Protein AF-A0A1Z7YQX9-F1 (afdb_monomer_lite)

pLDDT: mean 86.25, std 8.22, range [54.66, 96.0]

Secondary structure (DSSP, 8-state):
--HHHHHHHHHHHH-HHHHHHHHHHHHHHHHHHHHHHHHHHHT---STTHHHHHHHHHHHHHHHHHHHHHHHHHHHHHHHHHHHHHHHHH--

Foldseek 3Di:
DDPVVVLLVVLVVPDPPLVVLVVVLVVVLVVLVVVLVVVLVVPQDDDDCNVVSVVVNVVVVVVSVVVSVVSVVVSVVVSVVVSVVSSVVVVD

Structure (mmCIF, N/CA/C/O backbone):
data_AF-A0A1Z7YQX9-F1
#
_entry.id   AF-A0A1Z7YQX9-F1
#
loop_
_atom_site.group_PDB
_atom_site.id
_atom_site.type_symbol
_atom_site.label_atom_id
_atom_site.label_alt_id
_atom_site.label_comp_id
_atom_site.label_asym_id
_atom_site.label_entity_id
_atom_site.label_seq_id
_atom_site.pdbx_PDB_ins_code
_atom_site.Cartn_x
_atom_site.Cartn_y
_atom_site.Cartn_z
_atom_site.occupancy
_atom_site.B_iso_or_equiv
_atom_site.auth_seq_id
_atom_site.auth_comp_id
_atom_site.auth_asym_id
_atom_site.auth_atom_id
_atom_site.pdbx_PDB_model_num
ATOM 1 N N . MET A 1 1 ? -1.221 -5.596 32.504 1.00 54.66 1 MET A N 1
ATOM 2 C CA . MET A 1 1 ? -1.489 -5.167 31.113 1.00 54.66 1 MET A CA 1
ATOM 3 C C . MET A 1 1 ? -2.351 -3.914 31.195 1.00 54.66 1 MET A C 1
ATOM 5 O O . MET A 1 1 ? -3.426 -3.999 31.772 1.00 54.66 1 MET A O 1
ATOM 9 N N . ASN A 1 2 ? -1.845 -2.748 30.780 1.00 77.25 2 ASN A N 1
ATOM 10 C CA . ASN A 1 2 ? -2.515 -1.456 31.016 1.00 77.25 2 ASN A CA 1
ATOM 11 C C . ASN A 1 2 ? -3.917 -1.421 30.382 1.00 77.25 2 ASN A C 1
ATOM 13 O O . ASN A 1 2 ? -4.097 -1.953 29.287 1.00 77.25 2 ASN A O 1
ATOM 17 N N . SER A 1 3 ? -4.886 -0.765 31.034 1.00 77.31 3 SER A N 1
ATOM 18 C CA . SER A 1 3 ? -6.270 -0.597 30.540 1.00 77.31 3 SER A CA 1
ATOM 19 C C . SER A 1 3 ? -6.312 -0.119 29.086 1.00 77.31 3 SER A C 1
ATOM 21 O O . SER A 1 3 ? -7.012 -0.687 28.255 1.00 77.31 3 SER A O 1
ATOM 23 N N . TRP A 1 4 ? -5.434 0.823 28.744 1.00 79.94 4 TRP A N 1
ATOM 24 C CA . TRP A 1 4 ? -5.256 1.349 27.392 1.00 79.94 4 TRP A CA 1
ATOM 25 C C . TRP A 1 4 ? -4.904 0.286 26.331 1.00 79.94 4 TRP A C 1
ATOM 27 O O . TRP A 1 4 ? -5.356 0.358 25.187 1.00 79.94 4 TRP A O 1
ATOM 37 N N . MET A 1 5 ? -4.111 -0.723 26.696 1.00 80.25 5 MET A N 1
ATOM 38 C CA . MET A 1 5 ? -3.720 -1.806 25.790 1.00 80.25 5 MET A CA 1
ATOM 39 C C . MET A 1 5 ? -4.891 -2.763 25.541 1.00 80.25 5 MET A C 1
ATOM 41 O O . MET A 1 5 ? -5.129 -3.157 24.402 1.00 80.25 5 MET A O 1
ATOM 45 N N . MET A 1 6 ? -5.669 -3.071 26.582 1.00 81.88 6 MET A N 1
ATOM 46 C CA . MET A 1 6 ? -6.893 -3.872 26.461 1.00 81.88 6 MET A CA 1
ATOM 47 C C . MET A 1 6 ? -7.967 -3.155 25.638 1.00 81.88 6 MET A C 1
ATOM 49 O O . MET A 1 6 ? -8.583 -3.775 24.776 1.00 81.88 6 MET A O 1
ATOM 53 N N . GLU A 1 7 ? -8.141 -1.844 25.832 1.00 80.56 7 GLU A N 1
ATOM 54 C CA . GLU A 1 7 ? -9.043 -1.022 25.014 1.00 80.56 7 GLU A CA 1
ATOM 55 C C . GLU A 1 7 ? -8.646 -1.050 23.536 1.00 80.56 7 GLU A C 1
ATOM 57 O O . GLU A 1 7 ? -9.494 -1.205 22.657 1.00 80.56 7 GLU A O 1
ATOM 62 N N . SER A 1 8 ? -7.346 -0.941 23.256 1.00 79.88 8 SER A N 1
ATOM 63 C CA . SER A 1 8 ? -6.832 -0.957 21.887 1.00 79.88 8 SER A CA 1
ATOM 64 C C . SER A 1 8 ? -7.073 -2.301 21.203 1.00 79.88 8 SER A C 1
ATOM 66 O O . SER A 1 8 ? -7.536 -2.333 20.062 1.00 79.88 8 SER A O 1
ATOM 68 N N . ILE A 1 9 ? -6.830 -3.405 21.915 1.00 82.38 9 ILE A N 1
ATOM 69 C CA . ILE A 1 9 ? -7.108 -4.762 21.430 1.00 82.38 9 ILE A CA 1
ATOM 70 C C . ILE A 1 9 ? -8.613 -4.952 21.201 1.00 82.38 9 ILE A C 1
ATOM 72 O O . ILE A 1 9 ? -9.008 -5.463 20.155 1.00 82.38 9 ILE A O 1
ATOM 76 N N . ALA A 1 10 ? -9.464 -4.489 22.120 1.00 81.06 10 ALA A N 1
ATOM 77 C CA . ALA A 1 10 ? -10.914 -4.590 21.982 1.00 81.06 10 ALA A CA 1
ATOM 78 C C . ALA A 1 10 ? -11.427 -3.849 20.736 1.00 81.06 10 ALA A C 1
ATOM 80 O O . ALA A 1 10 ? -12.221 -4.404 19.978 1.00 81.06 10 ALA A O 1
ATOM 81 N N . VAL A 1 11 ? -10.941 -2.632 20.467 1.00 82.88 11 VAL A N 1
ATOM 82 C CA . VAL A 1 11 ? -11.308 -1.857 19.265 1.00 82.88 11 VAL A CA 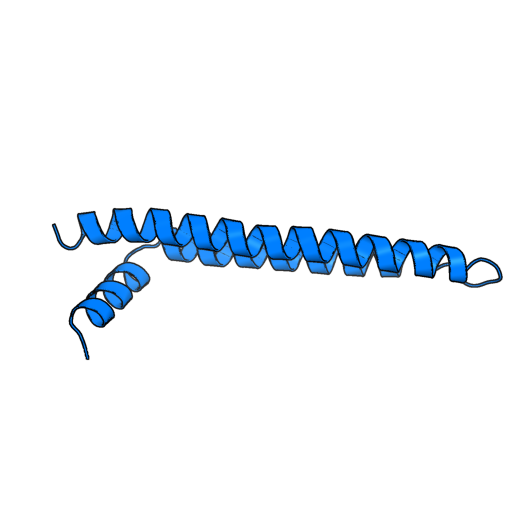1
ATOM 83 C C . VAL A 1 11 ? -10.822 -2.541 17.985 1.00 82.88 11 VAL A C 1
ATOM 85 O O . VAL A 1 11 ? -11.561 -2.598 17.000 1.00 82.88 11 VAL A O 1
ATOM 88 N N . LEU A 1 12 ? -9.600 -3.081 17.993 1.00 80.69 12 LEU A N 1
ATOM 89 C CA . LEU A 1 12 ? -9.030 -3.803 16.852 1.00 80.69 12 LEU A CA 1
ATOM 90 C C . LEU A 1 12 ? -9.809 -5.083 16.526 1.00 80.69 12 LEU A C 1
ATOM 92 O O . LEU A 1 12 ? -10.099 -5.329 15.358 1.00 80.69 12 LEU A O 1
ATOM 96 N N . LEU A 1 13 ? -10.184 -5.867 17.540 1.00 79.56 13 LEU A N 1
ATOM 97 C CA . LEU A 1 13 ? -10.917 -7.126 17.366 1.00 79.56 13 LEU A CA 1
ATOM 98 C C . LEU A 1 13 ? -12.381 -6.918 16.958 1.00 79.56 13 LEU A C 1
ATOM 100 O O . LEU A 1 13 ? -12.957 -7.761 16.274 1.00 79.56 13 LEU A O 1
ATOM 104 N N . THR A 1 14 ? -12.997 -5.808 17.365 1.00 80.50 14 THR A N 1
ATOM 105 C CA . THR A 1 14 ? -14.426 -5.555 17.113 1.00 80.50 14 THR A CA 1
ATOM 106 C C . THR A 1 14 ? -14.686 -4.745 15.844 1.00 80.50 14 THR A C 1
ATOM 108 O O . THR A 1 14 ? -15.755 -4.868 15.238 1.00 80.50 14 THR A O 1
ATOM 111 N N . SER A 1 15 ? -13.727 -3.934 15.386 1.00 85.56 15 SER A N 1
ATOM 112 C CA . SER A 1 15 ? -13.941 -3.053 14.240 1.00 85.56 15 SER A CA 1
ATOM 113 C C . SER A 1 15 ? -13.559 -3.697 12.908 1.00 85.56 15 SER A C 1
ATOM 115 O O . SER A 1 15 ? -12.435 -3.570 12.414 1.00 85.56 15 SER A O 1
ATOM 117 N N . LYS A 1 16 ? -14.563 -4.273 12.232 1.00 88.56 16 LYS A N 1
ATOM 118 C CA . LYS A 1 16 ? -14.445 -4.750 10.837 1.00 88.56 16 LYS A CA 1
ATOM 119 C C . LYS A 1 16 ? -13.908 -3.677 9.879 1.00 88.56 16 LYS A C 1
ATOM 121 O O . LYS A 1 16 ? -13.253 -4.006 8.898 1.00 88.56 16 LYS A O 1
ATOM 126 N N . LYS A 1 17 ? -14.158 -2.392 10.163 1.00 87.56 17 LYS A N 1
ATOM 127 C CA . LYS A 1 17 ? -13.680 -1.266 9.346 1.00 87.56 17 LYS A CA 1
ATOM 128 C C . LYS A 1 17 ? -12.171 -1.075 9.445 1.00 87.56 17 LYS A C 1
ATOM 130 O O . LYS A 1 17 ? -11.542 -0.801 8.432 1.00 87.56 17 LYS A O 1
ATOM 135 N N . ILE A 1 18 ? -11.594 -1.220 10.639 1.00 89.06 18 ILE A N 1
ATOM 136 C CA . ILE A 1 18 ? -10.141 -1.105 10.823 1.00 89.06 18 ILE A CA 1
ATOM 137 C C . ILE A 1 18 ? -9.444 -2.253 10.096 1.00 89.06 18 ILE A C 1
ATOM 139 O O . ILE A 1 18 ? -8.519 -2.006 9.327 1.00 89.06 18 ILE A O 1
ATOM 143 N N . ILE A 1 19 ? -9.950 -3.479 10.263 1.00 89.00 19 ILE A N 1
ATOM 144 C CA . ILE A 1 19 ? -9.445 -4.663 9.555 1.00 89.00 19 ILE A CA 1
ATOM 145 C C . ILE A 1 19 ? -9.528 -4.455 8.038 1.00 89.00 19 ILE A C 1
ATOM 147 O O . ILE A 1 19 ? -8.542 -4.666 7.339 1.00 89.00 19 ILE A O 1
ATOM 151 N N . PHE A 1 20 ? -10.665 -3.970 7.529 1.00 91.81 20 PHE A N 1
ATOM 152 C CA . PHE A 1 20 ? -10.825 -3.669 6.107 1.00 91.81 20 PHE A CA 1
ATOM 153 C C . PHE A 1 20 ? -9.794 -2.652 5.603 1.00 91.81 20 PHE A C 1
ATOM 155 O O . PHE A 1 20 ? -9.181 -2.887 4.569 1.00 91.81 20 PHE A O 1
ATOM 162 N N . ILE A 1 21 ? -9.559 -1.551 6.327 1.00 93.25 21 ILE A N 1
ATOM 163 C CA . ILE A 1 21 ? -8.576 -0.533 5.920 1.00 93.25 21 ILE A CA 1
ATOM 164 C C . ILE A 1 21 ? -7.159 -1.110 5.920 1.00 93.25 21 ILE A C 1
ATOM 166 O O . ILE A 1 21 ? -6.408 -0.839 4.985 1.00 93.25 21 ILE A O 1
ATOM 170 N N . ILE A 1 22 ? -6.798 -1.916 6.926 1.00 92.00 22 ILE A N 1
ATOM 171 C CA . ILE A 1 22 ? -5.498 -2.599 6.978 1.00 92.00 22 ILE A CA 1
ATOM 172 C C . ILE A 1 22 ? -5.329 -3.485 5.742 1.00 92.00 22 ILE A C 1
ATOM 174 O O . ILE A 1 22 ? -4.362 -3.324 5.001 1.00 92.00 22 ILE A O 1
ATOM 178 N N . VAL A 1 23 ? -6.292 -4.374 5.487 1.00 94.12 23 VAL A N 1
ATOM 179 C CA . VAL A 1 23 ? -6.241 -5.310 4.357 1.00 94.12 23 VAL A CA 1
ATOM 180 C C . VAL A 1 23 ? -6.206 -4.557 3.029 1.00 94.12 23 VAL A C 1
ATOM 182 O O . VAL A 1 23 ? -5.352 -4.837 2.198 1.00 94.12 23 VAL A O 1
ATOM 185 N N . PHE A 1 24 ? -7.073 -3.563 2.838 1.00 94.75 24 PHE A N 1
ATOM 186 C CA . PHE A 1 24 ? -7.114 -2.760 1.618 1.00 94.75 24 PHE A CA 1
ATOM 187 C C . PHE A 1 24 ? -5.790 -2.027 1.368 1.00 94.75 24 PHE A C 1
ATOM 189 O O . PHE A 1 24 ? -5.263 -2.067 0.260 1.00 94.75 24 PHE A O 1
ATOM 196 N N . THR A 1 25 ? -5.209 -1.418 2.405 1.00 95.25 25 THR A N 1
ATOM 197 C CA . THR A 1 25 ? -3.917 -0.722 2.305 1.00 95.25 25 THR A CA 1
ATOM 198 C C . THR A 1 25 ? -2.804 -1.685 1.889 1.00 95.25 25 THR A C 1
ATOM 200 O O . THR A 1 25 ? -2.027 -1.371 0.988 1.00 95.25 25 THR A O 1
ATOM 203 N N . LEU A 1 26 ? -2.747 -2.870 2.509 1.00 95.19 26 LEU A N 1
ATOM 204 C CA . LEU A 1 26 ? -1.767 -3.902 2.167 1.00 95.19 26 LEU A CA 1
ATOM 205 C C . LEU A 1 26 ? -1.960 -4.416 0.736 1.00 95.19 26 LEU A C 1
ATOM 207 O O . LEU A 1 26 ? -0.981 -4.563 0.009 1.00 95.19 26 LEU A O 1
ATOM 211 N N . MET A 1 27 ? -3.206 -4.625 0.305 1.00 96.00 27 MET A N 1
ATOM 212 C CA . MET A 1 27 ? -3.524 -5.039 -1.063 1.00 96.00 27 MET A CA 1
ATOM 213 C C . MET A 1 27 ? -3.093 -3.989 -2.091 1.00 96.00 27 MET A C 1
ATOM 215 O O . MET A 1 27 ? -2.482 -4.347 -3.093 1.00 96.00 27 MET A O 1
ATOM 219 N N . CYS A 1 28 ? -3.344 -2.700 -1.844 1.00 94.69 28 CYS A N 1
ATOM 220 C CA . CYS A 1 28 ? -2.893 -1.624 -2.731 1.00 94.69 28 CYS A CA 1
ATOM 221 C C . CYS A 1 28 ? -1.363 -1.530 -2.801 1.00 94.69 28 CYS A C 1
ATOM 223 O O . CYS A 1 28 ? -0.811 -1.358 -3.886 1.00 94.69 28 CYS A O 1
ATOM 225 N N . HIS A 1 29 ? -0.680 -1.670 -1.662 1.00 94.00 29 HIS A N 1
ATOM 226 C CA . HIS A 1 29 ? 0.782 -1.680 -1.598 1.00 94.00 29 HIS A CA 1
ATOM 227 C C . HIS A 1 29 ? 1.373 -2.846 -2.407 1.00 94.00 29 HIS A C 1
ATOM 229 O O . HIS A 1 29 ? 2.237 -2.643 -3.260 1.00 94.00 29 HIS A O 1
ATOM 235 N N . LEU A 1 30 ? 0.857 -4.062 -2.196 1.00 94.38 30 LEU A N 1
ATOM 236 C CA . LEU A 1 30 ? 1.281 -5.255 -2.930 1.00 94.38 30 LEU A CA 1
ATOM 237 C C . LEU A 1 30 ? 0.992 -5.142 -4.428 1.00 94.38 30 LEU A C 1
ATOM 239 O O . LEU A 1 30 ? 1.872 -5.426 -5.233 1.00 94.38 30 LEU A O 1
ATOM 243 N N . ALA A 1 31 ? -0.206 -4.691 -4.806 1.00 93.19 31 ALA A N 1
ATOM 244 C CA . ALA A 1 31 ? -0.582 -4.525 -6.207 1.00 93.19 31 ALA A CA 1
ATOM 245 C C . ALA A 1 31 ? 0.349 -3.548 -6.937 1.00 93.19 31 ALA A C 1
ATOM 247 O O . ALA A 1 31 ? 0.736 -3.812 -8.072 1.00 93.19 31 ALA A O 1
ATOM 248 N N . MET A 1 32 ? 0.751 -2.453 -6.284 1.00 91.69 32 MET A N 1
ATOM 249 C CA . MET A 1 32 ? 1.663 -1.476 -6.877 1.00 91.69 32 MET A CA 1
ATOM 250 C C . MET A 1 32 ? 3.068 -2.045 -7.102 1.00 91.69 32 MET A C 1
ATOM 252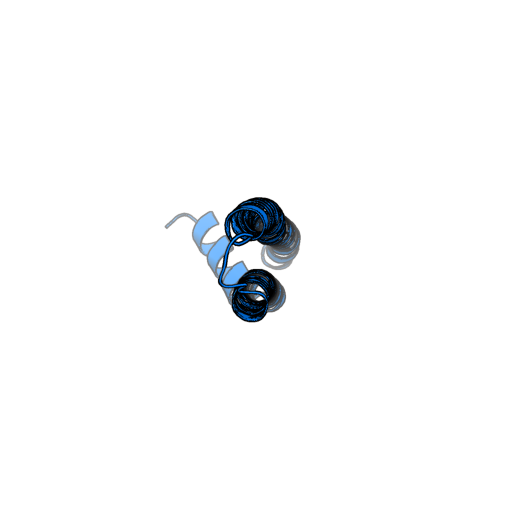 O O . MET A 1 32 ? 3.654 -1.814 -8.159 1.00 91.69 32 MET A O 1
ATOM 256 N N . ASN A 1 33 ? 3.588 -2.814 -6.141 1.00 90.75 33 ASN A N 1
ATOM 257 C CA . ASN A 1 33 ? 4.896 -3.458 -6.278 1.00 90.75 33 ASN A CA 1
ATOM 258 C C . ASN A 1 33 ? 4.865 -4.544 -7.369 1.00 90.75 33 ASN A C 1
ATOM 260 O O . ASN A 1 33 ? 5.704 -4.531 -8.262 1.00 90.75 33 ASN A O 1
ATOM 264 N N . LEU A 1 34 ? 3.847 -5.413 -7.366 1.00 92.31 34 LEU A N 1
ATOM 265 C CA . LEU A 1 34 ? 3.700 -6.481 -8.365 1.00 92.31 34 LEU A CA 1
ATOM 266 C C . LEU A 1 34 ? 3.507 -5.940 -9.785 1.00 92.31 34 LEU A C 1
ATOM 268 O O . LEU A 1 34 ? 4.069 -6.478 -10.736 1.00 92.31 34 LEU A O 1
ATOM 272 N N . TRP A 1 35 ? 2.716 -4.875 -9.940 1.00 91.19 35 TRP A N 1
ATOM 273 C CA . TRP A 1 35 ? 2.517 -4.231 -11.236 1.00 91.19 35 TRP A CA 1
ATOM 274 C C . TRP A 1 35 ? 3.825 -3.650 -11.784 1.00 91.19 35 TRP A C 1
ATOM 276 O O . TRP A 1 35 ? 4.115 -3.807 -12.969 1.00 91.19 35 TRP A O 1
ATOM 286 N N . LEU A 1 36 ? 4.636 -3.026 -10.923 1.00 88.81 36 LEU A N 1
ATOM 287 C CA . LEU A 1 36 ? 5.942 -2.505 -11.310 1.00 88.81 36 LEU A CA 1
ATOM 288 C C . LEU A 1 36 ? 6.904 -3.627 -11.718 1.00 88.81 36 LEU A C 1
ATOM 290 O O . LEU A 1 36 ? 7.559 -3.510 -12.751 1.00 88.81 36 LEU A O 1
ATOM 294 N N . ASP A 1 37 ? 6.980 -4.700 -10.929 1.00 87.62 37 ASP A N 1
ATOM 295 C CA . ASP A 1 37 ? 7.847 -5.843 -11.228 1.00 87.62 37 ASP A CA 1
ATOM 296 C C . ASP A 1 37 ? 7.478 -6.469 -12.579 1.00 87.62 37 ASP A C 1
ATOM 298 O O . ASP A 1 37 ? 8.355 -6.735 -13.402 1.00 87.62 37 ASP A O 1
ATOM 302 N N . TYR A 1 38 ? 6.176 -6.628 -12.846 1.00 88.50 38 TYR A N 1
ATOM 303 C CA . TYR A 1 38 ? 5.676 -7.104 -14.136 1.00 88.50 38 TYR A CA 1
ATOM 304 C C . TYR A 1 38 ? 6.066 -6.168 -15.289 1.00 88.50 38 TYR A C 1
ATOM 306 O O . TYR A 1 38 ? 6.543 -6.629 -16.325 1.00 88.50 38 TYR A O 1
ATOM 314 N N . TYR A 1 39 ? 5.906 -4.855 -15.103 1.00 86.00 39 TYR A N 1
ATOM 315 C CA . TYR A 1 39 ? 6.251 -3.851 -16.112 1.00 86.00 39 TYR A CA 1
ATOM 316 C C . TYR A 1 39 ? 7.750 -3.867 -16.451 1.00 86.00 39 TYR A C 1
ATOM 318 O O . TYR A 1 39 ? 8.124 -3.908 -17.621 1.00 86.00 39 TYR A O 1
ATOM 326 N N . ILE A 1 40 ? 8.613 -3.909 -15.430 1.00 85.50 40 ILE A N 1
ATOM 327 C CA . ILE A 1 40 ? 10.072 -3.946 -15.606 1.00 85.50 40 ILE A CA 1
ATOM 328 C C . ILE A 1 40 ? 10.507 -5.220 -16.337 1.00 85.50 40 ILE A C 1
ATOM 330 O O . ILE A 1 40 ? 11.368 -5.153 -17.214 1.00 85.50 40 ILE A O 1
ATOM 334 N N . GLN A 1 41 ? 9.923 -6.375 -16.000 1.00 82.19 41 GLN A N 1
ATOM 335 C CA . GLN A 1 41 ? 10.228 -7.639 -16.677 1.00 82.19 41 GLN A CA 1
ATOM 336 C C . GLN A 1 41 ? 9.806 -7.618 -18.150 1.00 82.19 41 GLN A C 1
ATOM 338 O O . GLN A 1 41 ? 10.577 -8.052 -19.009 1.00 82.19 41 GLN A O 1
ATOM 343 N N . ALA A 1 42 ? 8.615 -7.088 -18.446 1.00 79.94 42 ALA A N 1
ATOM 344 C CA . ALA A 1 42 ? 8.059 -7.048 -19.796 1.00 79.94 42 ALA A CA 1
ATOM 345 C C . ALA A 1 42 ? 8.876 -6.183 -20.768 1.00 79.94 42 ALA A C 1
ATOM 347 O O . ALA A 1 42 ? 8.917 -6.483 -21.959 1.00 79.94 42 ALA A O 1
ATOM 348 N N . GLU A 1 43 ? 9.536 -5.131 -20.281 1.00 73.44 43 GLU A N 1
ATOM 349 C CA . GLU A 1 43 ? 10.267 -4.205 -21.148 1.00 73.44 43 GLU A CA 1
ATOM 350 C C . GLU A 1 43 ? 11.751 -4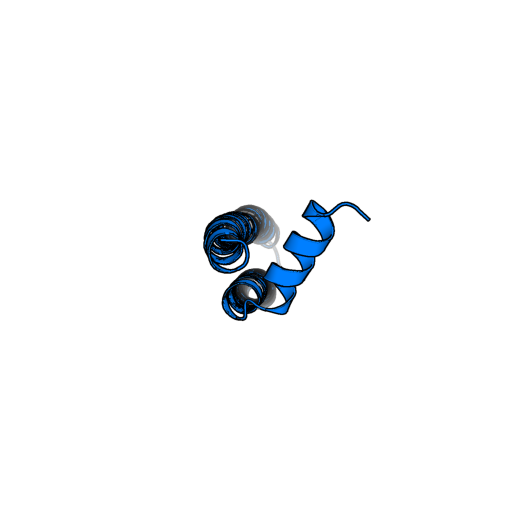.548 -21.340 1.00 73.44 43 GLU A C 1
ATOM 352 O O . GLU A 1 43 ? 12.430 -3.801 -22.031 1.00 73.44 43 GLU A O 1
ATOM 357 N N . THR A 1 44 ? 12.287 -5.634 -20.776 1.00 69.56 44 THR A N 1
ATOM 358 C CA . THR A 1 44 ? 13.733 -5.943 -20.819 1.00 69.56 44 THR A CA 1
ATOM 359 C C . THR A 1 44 ? 14.344 -5.943 -22.239 1.00 69.56 44 THR A C 1
ATOM 361 O O . THR A 1 44 ? 14.259 -6.921 -22.979 1.00 69.56 44 THR A O 1
ATOM 364 N N . VAL A 1 45 ? 15.031 -4.856 -22.628 1.00 66.56 45 VAL A N 1
ATOM 365 C CA . VAL A 1 45 ? 15.771 -4.768 -23.899 1.00 66.56 45 VAL A CA 1
ATOM 366 C C . VAL A 1 45 ? 17.197 -5.290 -23.725 1.00 66.56 45 VAL A C 1
ATOM 368 O O . VAL A 1 45 ? 18.013 -4.730 -22.989 1.00 66.56 45 VAL A O 1
ATOM 371 N N . SER A 1 46 ? 17.539 -6.339 -24.474 1.00 62.22 46 SER A N 1
ATOM 372 C CA . SER A 1 46 ? 18.917 -6.812 -24.617 1.00 62.22 46 SER A CA 1
ATOM 373 C C . SER A 1 46 ? 19.659 -6.015 -25.695 1.00 62.22 46 SER A C 1
ATOM 375 O O . SER A 1 46 ? 19.169 -5.894 -26.818 1.00 62.22 46 SER A O 1
ATOM 377 N N . GLY A 1 47 ? 20.865 -5.522 -25.401 1.00 66.12 47 GLY A N 1
ATOM 378 C CA . GLY A 1 47 ? 21.762 -4.941 -26.406 1.00 66.12 47 GLY A CA 1
ATOM 379 C C . GLY A 1 47 ? 22.341 -3.581 -26.021 1.00 66.12 47 GLY A C 1
ATOM 380 O O . GLY A 1 47 ? 22.341 -3.188 -24.860 1.00 66.12 47 GLY A O 1
ATOM 381 N N . LYS A 1 48 ? 22.844 -2.847 -27.022 1.00 72.06 48 LYS A N 1
ATOM 382 C CA . LYS A 1 48 ? 23.663 -1.626 -26.867 1.00 72.06 48 LYS A CA 1
ATOM 383 C C . LYS A 1 48 ? 22.986 -0.476 -26.096 1.00 72.06 48 LYS A C 1
ATOM 385 O O . LYS A 1 48 ? 23.682 0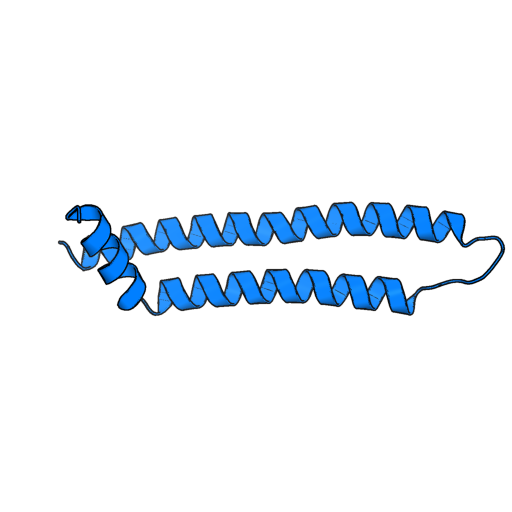.450 -25.706 1.00 72.06 48 LYS A O 1
ATOM 390 N N . TYR A 1 49 ? 21.668 -0.535 -25.881 1.00 76.44 49 TYR A N 1
ATOM 391 C CA . TYR A 1 49 ? 20.861 0.482 -25.191 1.00 76.44 49 TYR A CA 1
ATOM 392 C C . TYR A 1 49 ? 20.358 0.053 -23.800 1.00 76.44 49 TYR A C 1
ATOM 394 O O . TYR A 1 49 ? 19.592 0.791 -23.181 1.00 76.44 49 TYR A O 1
ATOM 402 N N . SER A 1 50 ? 20.800 -1.097 -23.279 1.00 79.56 50 SER A N 1
ATOM 403 C CA . SER A 1 50 ? 20.377 -1.613 -21.966 1.00 79.56 50 SER A CA 1
ATOM 404 C C . SER A 1 50 ? 20.617 -0.624 -20.815 1.00 79.56 50 SER A C 1
ATOM 406 O O . SER A 1 50 ? 19.799 -0.527 -19.905 1.00 79.56 50 SER A O 1
ATOM 408 N N . PHE A 1 51 ? 21.679 0.185 -20.891 1.00 80.81 51 PHE A N 1
ATOM 409 C CA . PHE A 1 51 ? 22.009 1.196 -19.880 1.00 80.81 51 PHE A CA 1
ATOM 410 C C . PHE A 1 51 ? 20.955 2.314 -19.762 1.00 80.81 51 PHE A C 1
ATOM 412 O O . PHE A 1 51 ? 20.721 2.835 -18.672 1.00 80.81 51 PHE A O 1
ATOM 419 N N . ILE A 1 52 ? 20.301 2.692 -20.870 1.00 83.69 52 ILE A N 1
ATOM 420 C CA . ILE A 1 52 ? 19.235 3.710 -20.862 1.00 83.69 52 ILE A CA 1
ATOM 421 C C . ILE A 1 52 ? 18.026 3.150 -20.122 1.00 83.69 52 ILE A C 1
ATOM 423 O O . ILE A 1 52 ? 17.444 3.822 -19.270 1.00 83.69 52 ILE A O 1
ATOM 427 N N . GLN A 1 53 ? 17.684 1.898 -20.415 1.00 83.88 53 GLN A N 1
ATOM 428 C CA . GLN A 1 53 ? 16.589 1.212 -19.754 1.00 83.88 53 GLN A CA 1
ATOM 429 C C . GLN A 1 53 ? 16.846 1.012 -18.263 1.00 83.88 53 GLN A C 1
ATOM 431 O O . GLN A 1 53 ? 15.953 1.234 -17.453 1.00 83.88 53 GLN A O 1
ATOM 436 N N . GLU A 1 54 ? 18.070 0.673 -17.874 1.00 84.94 54 GLU A N 1
ATOM 437 C CA . GLU A 1 54 ? 18.444 0.535 -16.468 1.00 84.94 54 GLU A CA 1
ATOM 438 C C . GLU A 1 54 ? 18.295 1.861 -15.697 1.00 84.94 54 GLU A C 1
ATOM 440 O O . GLU A 1 54 ? 17.753 1.888 -14.585 1.00 84.94 54 GLU A O 1
ATOM 445 N N . ALA A 1 55 ? 18.667 2.989 -16.313 1.00 86.69 55 ALA A N 1
ATOM 446 C CA . ALA A 1 55 ? 18.445 4.323 -15.749 1.00 86.69 55 ALA A CA 1
ATOM 447 C C . ALA A 1 55 ? 16.947 4.656 -15.597 1.00 86.69 55 ALA A C 1
ATOM 449 O O . ALA A 1 55 ? 16.532 5.197 -14.563 1.00 86.69 55 ALA A O 1
ATOM 450 N N . ILE A 1 56 ? 16.127 4.317 -16.600 1.00 86.81 56 ILE A N 1
ATOM 451 C CA . ILE A 1 56 ? 14.667 4.494 -16.560 1.00 86.81 56 ILE A CA 1
ATOM 452 C C . ILE A 1 56 ? 14.059 3.628 -15.452 1.00 86.81 56 ILE A C 1
ATOM 454 O O . ILE A 1 56 ? 13.357 4.161 -14.590 1.00 86.81 56 ILE A O 1
ATOM 458 N N . ASN A 1 57 ? 14.393 2.336 -15.409 1.00 88.12 57 ASN A N 1
ATOM 459 C CA . ASN A 1 57 ? 13.908 1.381 -14.413 1.00 88.12 57 ASN A CA 1
ATOM 460 C C . ASN A 1 57 ? 14.265 1.828 -12.995 1.00 88.12 57 ASN A C 1
ATOM 462 O O . ASN A 1 57 ? 13.412 1.825 -12.112 1.00 88.12 57 ASN A O 1
ATOM 466 N N . THR A 1 58 ? 15.489 2.311 -12.777 1.00 88.50 58 THR A N 1
ATOM 467 C CA . THR A 1 58 ? 15.927 2.832 -11.472 1.00 88.50 58 THR A CA 1
ATOM 468 C C . THR A 1 58 ? 15.097 4.040 -11.032 1.00 88.50 58 THR A C 1
ATOM 470 O O . THR A 1 58 ? 14.688 4.151 -9.870 1.00 88.50 58 THR A O 1
ATOM 473 N N . ARG A 1 59 ? 14.819 4.973 -11.953 1.00 90.38 59 ARG A N 1
ATOM 474 C CA . ARG A 1 59 ? 13.987 6.146 -11.658 1.00 90.38 59 ARG A CA 1
ATOM 475 C C . ARG A 1 59 ? 12.537 5.740 -11.388 1.00 90.38 59 ARG A C 1
ATOM 477 O O . ARG A 1 59 ? 11.945 6.244 -10.430 1.00 90.38 59 ARG A O 1
ATOM 484 N N . LEU A 1 60 ? 11.996 4.818 -12.182 1.00 88.62 60 LEU A N 1
ATOM 485 C CA . LEU A 1 60 ? 10.648 4.276 -12.030 1.00 88.62 60 LEU A CA 1
ATOM 486 C C . LEU A 1 60 ? 10.489 3.560 -10.680 1.00 88.62 60 LEU A C 1
ATOM 488 O O . LEU A 1 60 ? 9.567 3.883 -9.932 1.00 88.62 60 LEU A O 1
ATOM 492 N N . LEU A 1 61 ? 11.448 2.706 -10.305 1.00 89.81 61 LEU A N 1
ATOM 493 C CA . LEU A 1 61 ? 11.537 2.047 -8.995 1.00 89.81 61 LEU A CA 1
ATOM 494 C C . LEU A 1 61 ? 11.499 3.049 -7.847 1.00 89.81 61 LEU A C 1
ATOM 496 O O . LEU A 1 61 ? 10.724 2.898 -6.904 1.00 89.81 61 LEU A O 1
ATOM 500 N N . ARG A 1 62 ? 12.283 4.128 -7.932 1.00 91.44 62 ARG A N 1
ATOM 501 C CA . ARG A 1 62 ? 12.294 5.160 -6.888 1.00 91.44 62 ARG A CA 1
ATOM 502 C C . ARG A 1 62 ? 10.935 5.855 -6.748 1.00 91.44 62 ARG A C 1
ATOM 504 O O . ARG A 1 62 ? 10.517 6.125 -5.622 1.00 91.44 62 ARG A O 1
ATOM 511 N N . HIS A 1 63 ? 10.263 6.183 -7.850 1.00 91.19 63 HIS A N 1
ATOM 512 C CA . HIS A 1 63 ? 8.942 6.820 -7.802 1.00 91.19 63 HIS A CA 1
ATOM 513 C C . HIS A 1 63 ? 7.855 5.859 -7.318 1.00 91.19 63 HIS A C 1
ATOM 515 O O . HIS A 1 63 ? 7.043 6.251 -6.479 1.00 91.19 63 HIS A O 1
ATOM 521 N N . SER A 1 64 ? 7.889 4.607 -7.772 1.00 90.19 64 SER A N 1
ATOM 522 C CA . SER A 1 64 ? 6.958 3.574 -7.326 1.00 90.19 64 SER A CA 1
ATOM 523 C C . SER A 1 64 ? 7.114 3.294 -5.833 1.00 90.19 64 SER A C 1
ATOM 525 O O . SER A 1 64 ? 6.135 3.380 -5.103 1.00 90.19 64 SER A O 1
ATOM 527 N N . ASN A 1 65 ? 8.341 3.130 -5.326 1.00 90.94 65 ASN A N 1
ATOM 528 C CA . ASN A 1 65 ? 8.590 2.948 -3.891 1.00 90.94 65 ASN A CA 1
ATOM 529 C C . ASN A 1 65 ? 8.069 4.124 -3.054 1.00 90.94 65 ASN A C 1
ATOM 531 O O . ASN A 1 65 ? 7.491 3.928 -1.986 1.00 90.94 65 ASN A O 1
ATOM 535 N N . LYS A 1 66 ? 8.229 5.363 -3.538 1.00 93.75 66 LYS A N 1
ATOM 53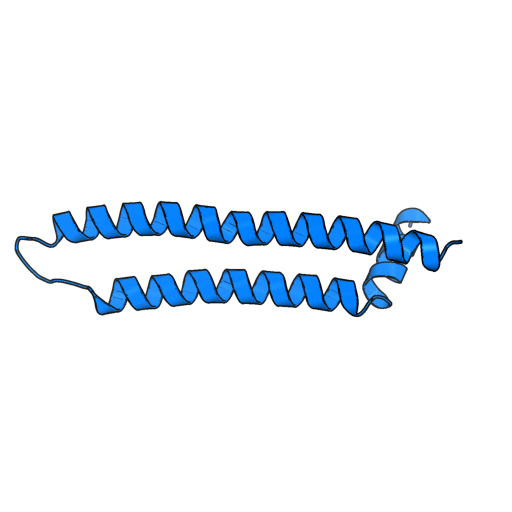6 C CA . LYS A 1 66 ? 7.660 6.544 -2.869 1.00 93.75 66 LYS A CA 1
ATOM 537 C C . LYS A 1 66 ? 6.132 6.486 -2.814 1.00 93.75 66 LYS A C 1
ATOM 539 O O . LYS A 1 66 ? 5.566 6.759 -1.759 1.00 93.75 66 LYS A O 1
ATOM 544 N N . ALA A 1 67 ? 5.476 6.128 -3.914 1.00 92.25 67 ALA A N 1
ATOM 545 C CA . ALA A 1 67 ? 4.021 6.007 -3.972 1.00 92.25 67 ALA A CA 1
ATOM 546 C C . ALA A 1 67 ? 3.503 4.838 -3.113 1.00 92.25 67 ALA A C 1
ATOM 548 O O . ALA A 1 67 ? 2.570 5.005 -2.333 1.00 92.25 67 ALA A O 1
ATOM 549 N N . SER A 1 68 ? 4.179 3.695 -3.174 1.00 92.81 68 SER A N 1
ATOM 550 C CA . SER A 1 68 ? 3.903 2.494 -2.388 1.00 92.81 68 SER A CA 1
ATOM 551 C C . SER A 1 68 ? 4.009 2.759 -0.877 1.00 92.81 68 SER A C 1
ATOM 553 O O . SER A 1 68 ? 3.134 2.366 -0.104 1.00 92.81 68 SER A O 1
ATOM 555 N N . ASN A 1 69 ? 5.011 3.532 -0.446 1.00 93.50 69 ASN A N 1
ATOM 556 C CA . ASN A 1 69 ? 5.125 3.994 0.941 1.00 93.50 69 ASN A CA 1
ATOM 557 C C . ASN A 1 69 ? 4.066 5.042 1.309 1.00 93.50 69 ASN A C 1
ATOM 559 O O . ASN A 1 69 ? 3.556 5.034 2.430 1.00 93.50 69 ASN A O 1
ATOM 563 N N . ALA A 1 70 ? 3.700 5.933 0.383 1.00 94.06 70 ALA A N 1
ATOM 564 C CA . ALA A 1 70 ? 2.626 6.896 0.611 1.00 94.06 70 ALA A CA 1
ATOM 565 C C . ALA A 1 70 ? 1.281 6.194 0.869 1.00 94.06 70 ALA A C 1
ATOM 567 O O . ALA A 1 70 ? 0.542 6.624 1.752 1.00 94.06 70 ALA A O 1
ATOM 568 N N . ILE A 1 71 ? 0.997 5.080 0.180 1.00 93.94 71 ILE A N 1
ATOM 569 C CA . ILE A 1 71 ? -0.182 4.234 0.438 1.00 93.94 71 ILE A CA 1
ATOM 570 C C . ILE A 1 71 ? -0.184 3.737 1.887 1.00 93.94 71 ILE A C 1
ATOM 572 O O . ILE A 1 71 ? -1.191 3.892 2.578 1.00 93.94 71 ILE A O 1
ATOM 576 N N . LEU A 1 72 ? 0.942 3.209 2.380 1.00 94.12 72 LEU A N 1
ATOM 577 C CA . LEU A 1 72 ? 1.053 2.736 3.765 1.00 94.12 72 LEU A CA 1
ATOM 578 C C . LEU A 1 72 ? 0.815 3.864 4.777 1.00 94.12 72 LEU A C 1
ATOM 580 O O . LEU A 1 72 ? 0.069 3.683 5.740 1.00 94.12 72 LEU A O 1
ATOM 584 N N . ILE A 1 73 ? 1.400 5.043 4.544 1.00 94.44 73 ILE A N 1
ATOM 585 C CA . ILE A 1 73 ? 1.227 6.212 5.419 1.00 94.44 73 ILE A CA 1
ATOM 586 C C . ILE A 1 73 ? -0.237 6.667 5.432 1.00 94.44 73 ILE A C 1
ATOM 588 O O . ILE A 1 73 ? -0.805 6.899 6.500 1.00 94.44 73 ILE A O 1
ATOM 592 N N . LEU A 1 74 ? -0.876 6.770 4.264 1.00 94.31 74 LEU A N 1
ATOM 593 C CA . LEU A 1 74 ? -2.284 7.155 4.157 1.00 94.31 74 LEU A CA 1
ATOM 594 C C . LEU A 1 74 ? -3.203 6.131 4.834 1.00 94.31 74 LEU A C 1
ATOM 596 O O . LEU A 1 74 ? -4.124 6.521 5.557 1.00 94.31 74 LEU A O 1
ATOM 600 N N . GLY A 1 75 ? -2.922 4.838 4.667 1.00 92.12 75 GLY A N 1
ATOM 601 C CA . GLY A 1 75 ? -3.623 3.762 5.361 1.00 92.12 75 GLY A CA 1
ATOM 602 C C . GLY A 1 75 ? -3.472 3.852 6.878 1.00 92.12 75 GLY A C 1
ATOM 603 O O . GLY A 1 75 ? -4.468 3.773 7.595 1.00 92.12 75 GLY A O 1
ATOM 604 N N . LEU A 1 76 ? -2.264 4.125 7.382 1.00 93.38 76 LEU A N 1
ATOM 605 C CA . LEU A 1 76 ? -2.015 4.341 8.810 1.00 93.38 76 LEU A CA 1
ATOM 606 C C . LEU A 1 76 ? -2.834 5.521 9.353 1.00 93.38 76 LEU A C 1
ATOM 608 O O . LEU A 1 76 ? -3.499 5.405 10.382 1.00 93.38 76 LEU A O 1
ATOM 612 N N . VAL A 1 77 ? -2.842 6.649 8.639 1.00 94.75 77 VAL A N 1
ATOM 613 C CA . VAL A 1 77 ? -3.637 7.828 9.014 1.00 94.75 77 VAL A CA 1
ATOM 614 C C . VAL A 1 77 ? -5.133 7.496 9.038 1.00 94.75 77 VAL A C 1
ATOM 616 O O . VAL A 1 77 ? -5.846 7.916 9.956 1.00 94.75 77 VAL A O 1
ATOM 619 N N . ALA A 1 78 ? -5.624 6.725 8.064 1.00 93.06 78 ALA A N 1
ATOM 620 C CA . ALA A 1 78 ? -7.010 6.270 8.027 1.00 93.06 78 ALA A CA 1
ATOM 621 C C . ALA A 1 78 ? -7.342 5.344 9.210 1.00 93.06 78 ALA A C 1
ATOM 623 O O . ALA A 1 78 ? -8.367 5.545 9.867 1.00 93.06 78 ALA A O 1
ATOM 624 N N . ILE A 1 79 ? -6.454 4.400 9.542 1.00 92.00 79 ILE A N 1
ATOM 625 C CA . ILE A 1 79 ? -6.585 3.513 10.706 1.00 92.00 79 ILE A CA 1
ATOM 626 C C . ILE A 1 79 ? -6.681 4.333 11.989 1.00 92.00 79 ILE A C 1
ATOM 628 O O . ILE A 1 79 ? -7.618 4.132 12.754 1.00 92.00 79 ILE A O 1
ATOM 632 N N . VAL A 1 80 ? -5.787 5.302 12.208 1.00 91.31 80 VAL A N 1
ATOM 633 C CA . VAL A 1 80 ? -5.797 6.151 13.413 1.00 91.31 80 VAL A CA 1
ATOM 634 C C . VAL A 1 80 ? -7.105 6.942 13.532 1.00 91.31 80 VAL A C 1
ATOM 636 O O . VAL A 1 80 ? -7.705 6.997 14.610 1.00 91.31 80 VAL A O 1
ATOM 639 N N . LYS A 1 81 ? -7.591 7.526 12.427 1.00 91.88 81 LYS A N 1
ATOM 640 C CA . LYS A 1 81 ? -8.864 8.268 12.411 1.00 91.88 81 LYS A CA 1
ATOM 641 C C . LYS A 1 81 ? -10.052 7.372 12.768 1.00 91.88 81 LYS A C 1
ATOM 643 O O . LYS A 1 81 ? -10.889 7.764 13.584 1.00 91.88 81 LYS A O 1
ATOM 648 N N . VAL A 1 82 ? -10.129 6.177 12.182 1.00 90.69 82 VAL A N 1
ATOM 649 C CA . VAL A 1 82 ? -11.218 5.227 12.458 1.00 90.69 82 VAL A CA 1
ATOM 650 C C . VAL A 1 82 ? -11.100 4.648 13.863 1.00 90.69 82 VAL A C 1
ATOM 652 O O . VAL A 1 82 ? -12.103 4.576 14.566 1.00 90.69 82 VAL A O 1
ATOM 655 N N . PHE A 1 83 ? -9.891 4.330 14.318 1.00 89.19 83 PHE A N 1
ATOM 656 C CA . PHE A 1 83 ? -9.626 3.848 15.669 1.00 89.19 83 PHE A CA 1
ATOM 657 C C . PHE A 1 83 ? -10.125 4.833 16.727 1.00 89.19 83 PHE A C 1
ATOM 659 O O . PHE A 1 83 ? -10.873 4.444 17.620 1.00 89.19 83 PHE A O 1
ATOM 666 N N . LYS A 1 84 ? -9.799 6.127 16.592 1.00 89.44 84 LYS A N 1
ATOM 667 C CA . LYS A 1 84 ? -10.289 7.165 17.514 1.00 89.44 84 LYS A CA 1
ATOM 668 C C . LYS A 1 84 ? -11.822 7.223 17.538 1.00 89.44 84 LYS A C 1
ATOM 670 O O . LYS A 1 84 ? -12.414 7.367 18.604 1.00 89.44 84 LYS A O 1
ATOM 675 N N . LYS A 1 85 ? -12.468 7.083 16.375 1.00 89.69 85 LYS A N 1
ATOM 676 C CA . LYS A 1 85 ? -13.933 7.089 16.255 1.00 89.69 85 LYS A CA 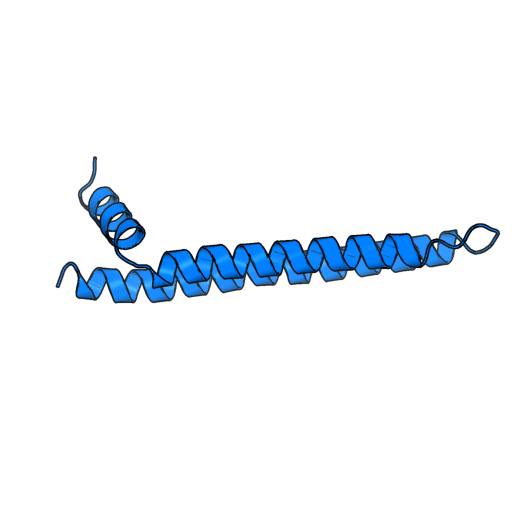1
ATOM 677 C C . LYS A 1 85 ? -14.582 5.864 16.909 1.00 89.69 85 LYS A C 1
ATOM 679 O O . LYS A 1 85 ? -15.582 6.020 17.602 1.00 89.69 85 LYS A O 1
ATOM 684 N N . GLU A 1 86 ? -14.032 4.672 16.696 1.00 87.00 86 GLU A N 1
ATOM 685 C CA . GLU A 1 86 ? -14.574 3.419 17.241 1.00 87.00 86 GLU A CA 1
ATOM 686 C C . GLU A 1 86 ? -14.302 3.292 18.748 1.00 87.00 86 GLU A C 1
ATOM 688 O O . GLU A 1 86 ? -15.207 2.927 19.495 1.00 87.00 86 GLU A O 1
ATOM 693 N N . ARG A 1 87 ? -13.120 3.705 19.233 1.00 85.25 87 ARG A N 1
ATOM 694 C CA . ARG A 1 87 ? -12.818 3.771 20.674 1.00 85.25 87 ARG A CA 1
ATOM 695 C C . ARG A 1 87 ? -13.823 4.651 21.418 1.00 85.25 87 ARG A C 1
ATOM 697 O O . ARG A 1 87 ? -14.393 4.208 22.407 1.00 85.25 87 ARG A O 1
ATOM 704 N N . ASN A 1 88 ? -14.100 5.851 20.902 1.00 87.31 88 ASN A N 1
ATOM 705 C CA . ASN A 1 88 ? -15.081 6.769 21.493 1.00 87.31 88 ASN A CA 1
ATOM 706 C C . ASN A 1 88 ? -16.517 6.220 21.491 1.00 87.31 88 ASN A C 1
ATOM 708 O O . ASN A 1 88 ? -17.357 6.737 22.218 1.00 87.31 88 ASN A O 1
ATOM 712 N N . LYS A 1 89 ? -16.829 5.238 20.638 1.00 84.56 89 LYS A N 1
ATOM 713 C CA . LYS A 1 89 ? -18.143 4.590 20.594 1.00 84.56 89 LYS A CA 1
ATOM 714 C C . LYS A 1 89 ? -18.235 3.433 21.592 1.00 84.56 89 LYS A C 1
ATOM 716 O O . LYS A 1 89 ? -19.287 3.252 22.189 1.00 84.56 89 LYS A O 1
ATOM 721 N N . LEU A 1 90 ? -17.165 2.649 21.723 1.00 83.19 90 LEU A N 1
ATOM 722 C CA . LEU A 1 90 ? -17.101 1.462 22.582 1.00 83.19 90 LEU A CA 1
ATOM 723 C C . LEU A 1 90 ? -16.926 1.799 24.066 1.00 83.19 90 LEU A C 1
ATOM 725 O O . LEU A 1 90 ? -17.501 1.118 24.904 1.00 83.19 90 LEU A O 1
ATOM 729 N N . PHE A 1 91 ? -16.150 2.837 24.377 1.00 80.56 91 PHE A N 1
ATOM 730 C CA . PHE A 1 91 ? -15.814 3.247 25.747 1.00 80.56 91 PHE A CA 1
ATOM 731 C C . PHE A 1 91 ? -16.439 4.596 26.109 1.00 80.56 91 PHE A C 1
ATOM 733 O O . PHE A 1 91 ? -15.821 5.409 26.796 1.00 80.56 91 PHE A O 1
ATOM 740 N N . ARG A 1 92 ? -17.624 4.861 25.555 1.00 62.97 92 ARG A N 1
ATOM 741 C CA . ARG A 1 92 ? -18.401 6.057 25.869 1.00 62.97 92 ARG A CA 1
ATOM 742 C C . ARG A 1 92 ? -19.091 5.925 27.216 1.00 62.97 92 ARG A C 1
ATOM 744 O O . ARG A 1 92 ? -19.559 4.804 27.509 1.00 62.97 92 ARG A O 1
#

Sequence (92 aa):
MNSWMMESIAVLLTSKKIIFIIVFTLMCHLAMNLWLDYYIQAETVSGKYSFIQEAINTRLLRHSNKASNAILILGLVAIVKVFKKERNKLFR

Radius of gyration: 19.95 Å; chains: 1; bounding box: 42×16×58 Å